Protein AF-A0A7V7FX11-F1 (afdb_monomer_lite)

pLDDT: mean 97.43, std 2.35, range [75.94, 98.75]

Sequence (126 aa):
LVIECADQDEVRQVASQLEGQLTATLQMDDGDLDAAKALLPILERKAGRILANGWPTGVEVCHAMVHGGPYPATSDSRTTSVGSAAIFRFLRPVCYQALPQGLLPEPLKDSNPWQVSRLVDGKREV

InterPro domains:
  IPR016161 Aldehyde/histidinol dehydrogenase [SSF53720] (2-121)
  IPR016162 Aldehyde dehydrogenase, N-terminal [G3DSA:3.40.605.10] (11-124)

Secondary structure (DSSP, 8-state):
-----SSHHHHHHHHHH---EEEEEE---GGGHHHHHHHHHHHTTTEEEEEESS-TT----STT-----STTS-S-TTS-SSSGGGGGGG-------S--GGGS-GGGSTT-TT---EEETTEEE-

Organism: NCBI:txid2606936

Structure (mmCIF, N/CA/C/O backbone):
data_AF-A0A7V7FX11-F1
#
_entry.id   AF-A0A7V7FX11-F1
#
loop_
_atom_site.group_PDB
_atom_site.id
_atom_site.type_symbol
_atom_site.label_atom_id
_atom_site.label_alt_id
_atom_site.label_comp_id
_atom_site.label_asym_id
_atom_site.label_entity_id
_atom_site.label_seq_id
_atom_site.pdbx_PDB_ins_code
_atom_site.Cartn_x
_atom_site.Cartn_y
_atom_site.Cartn_z
_atom_site.occupancy
_atom_site.B_iso_or_equiv
_atom_site.auth_seq_id
_atom_site.auth_comp_id
_atom_site.auth_asym_id
_atom_site.auth_atom_id
_atom_site.pdbx_PDB_model_num
ATOM 1 N N . LEU A 1 1 ? -9.079 12.254 20.882 1.00 88.62 1 LEU A N 1
ATOM 2 C CA . LEU A 1 1 ? -10.466 11.814 21.136 1.00 88.62 1 LEU A CA 1
ATOM 3 C C . LEU A 1 1 ? -10.406 10.350 21.538 1.00 88.62 1 LEU A C 1
ATOM 5 O O . LEU A 1 1 ? -9.614 9.631 20.944 1.00 88.62 1 LEU A O 1
ATOM 9 N N . VAL A 1 2 ? -11.186 9.938 22.530 1.00 95.94 2 VAL A N 1
ATOM 10 C CA . VAL A 1 2 ? -11.405 8.526 22.868 1.00 95.94 2 VAL A CA 1
ATOM 11 C C . VAL A 1 2 ? -12.889 8.266 22.643 1.00 95.94 2 VAL A C 1
ATOM 13 O O . VAL A 1 2 ? -13.705 9.093 23.046 1.00 95.94 2 VAL A O 1
ATOM 16 N N . ILE A 1 3 ? -13.214 7.182 21.943 1.00 96.81 3 ILE A N 1
ATOM 17 C CA . ILE A 1 3 ? -14.589 6.758 21.669 1.00 96.81 3 ILE A CA 1
ATOM 18 C C . ILE A 1 3 ? -14.771 5.425 22.386 1.00 96.81 3 ILE A C 1
ATOM 20 O O . ILE A 1 3 ? -14.103 4.450 22.047 1.00 96.81 3 ILE A O 1
ATOM 24 N N . GLU A 1 4 ? -15.625 5.409 23.401 1.00 97.88 4 GLU A N 1
ATOM 25 C CA . GLU A 1 4 ? -16.038 4.184 24.078 1.00 97.88 4 GLU A CA 1
ATOM 26 C C . GLU A 1 4 ? -17.137 3.507 23.254 1.00 97.88 4 GLU A C 1
ATOM 28 O O . GLU A 1 4 ? -18.031 4.185 22.749 1.00 97.88 4 GLU A O 1
ATOM 33 N N . CYS A 1 5 ? -17.036 2.190 23.086 1.00 98.25 5 CYS A N 1
ATOM 34 C CA . CYS A 1 5 ? -18.041 1.358 22.428 1.00 98.25 5 CYS A CA 1
ATOM 35 C C . CYS A 1 5 ? -18.573 0.357 23.458 1.00 98.25 5 CYS A C 1
ATOM 37 O O . CYS A 1 5 ? -17.795 -0.175 24.251 1.00 98.25 5 CYS A O 1
ATOM 39 N N . ALA A 1 6 ? -19.873 0.090 23.438 1.00 98.00 6 ALA A N 1
ATOM 40 C CA . ALA A 1 6 ? -20.545 -0.827 24.345 1.00 98.00 6 ALA A CA 1
ATOM 41 C C . ALA A 1 6 ? -20.064 -2.273 24.166 1.00 98.00 6 ALA A C 1
ATOM 43 O O . ALA A 1 6 ? -19.956 -3.018 25.140 1.00 98.00 6 ALA A O 1
ATOM 44 N N . ASP A 1 7 ? -19.768 -2.667 22.926 1.00 97.81 7 ASP A N 1
ATOM 45 C CA . ASP A 1 7 ? -19.314 -4.008 22.574 1.00 97.81 7 ASP A CA 1
ATOM 46 C C . ASP A 1 7 ? -18.526 -4.036 21.248 1.00 97.81 7 ASP A C 1
ATOM 48 O O . ASP A 1 7 ? -18.290 -3.019 20.590 1.00 97.81 7 ASP A O 1
ATOM 52 N N . GLN A 1 8 ? -18.102 -5.239 20.849 1.00 96.50 8 GLN A N 1
ATOM 53 C CA . GLN A 1 8 ? -17.347 -5.471 19.616 1.00 96.50 8 GLN A CA 1
ATOM 54 C C . GLN A 1 8 ? -18.173 -5.238 18.344 1.00 96.50 8 GLN A C 1
ATOM 56 O O . GLN A 1 8 ? -17.599 -5.038 17.270 1.00 96.50 8 GLN A O 1
ATOM 61 N N . ASP A 1 9 ? -19.501 -5.297 18.421 1.00 97.56 9 ASP A N 1
ATOM 62 C CA . ASP A 1 9 ? -20.379 -5.061 17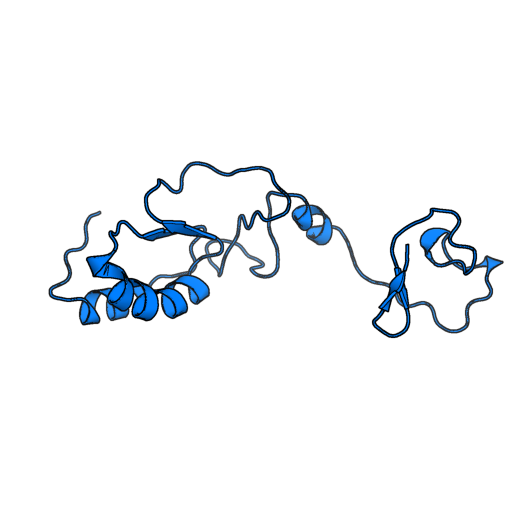.277 1.00 97.56 9 ASP A CA 1
ATOM 63 C C . ASP A 1 9 ? -20.428 -3.562 16.981 1.00 97.56 9 ASP A C 1
ATOM 65 O O . ASP A 1 9 ? -20.264 -3.156 15.825 1.00 97.56 9 ASP A O 1
ATOM 69 N N . GLU A 1 10 ? -20.512 -2.736 18.026 1.00 98.44 10 GLU A N 1
ATOM 70 C CA . GLU A 1 10 ? -20.393 -1.286 17.911 1.00 98.44 10 GLU A CA 1
ATOM 71 C C . GLU A 1 10 ? -18.992 -0.864 17.441 1.00 98.44 10 GLU A C 1
ATOM 73 O O . GLU A 1 10 ? -18.886 -0.020 16.549 1.00 98.44 10 GLU A O 1
ATOM 78 N N . VAL A 1 11 ? -17.914 -1.513 17.909 1.00 98.25 11 VAL A N 1
ATOM 79 C CA . VAL A 1 11 ? -16.554 -1.274 17.375 1.00 98.25 11 VAL A CA 1
ATOM 80 C C . VAL A 1 11 ? -16.515 -1.477 15.858 1.00 98.25 11 VAL A C 1
ATOM 82 O O . VAL A 1 11 ? -15.987 -0.634 15.125 1.00 98.25 11 VAL A O 1
ATOM 85 N N . ARG A 1 12 ? -17.101 -2.571 15.350 1.00 98.00 12 ARG A N 1
ATOM 86 C CA . ARG A 1 12 ? -17.157 -2.842 13.902 1.00 98.00 12 ARG A CA 1
ATOM 87 C C . ARG A 1 12 ? -18.017 -1.816 13.170 1.00 98.00 12 ARG A C 1
ATOM 89 O O . ARG A 1 12 ? -17.635 -1.379 12.080 1.00 98.00 12 ARG A O 1
ATOM 96 N N . GLN A 1 13 ? -19.138 -1.399 13.757 1.00 98.12 13 GLN A N 1
ATOM 97 C CA . GLN A 1 13 ? -19.989 -0.354 13.194 1.00 98.12 13 GLN A CA 1
ATOM 98 C C . GLN A 1 13 ? -19.224 0.968 13.074 1.00 98.12 13 GLN A C 1
ATOM 100 O O . GLN A 1 13 ? -19.173 1.530 11.980 1.00 98.12 13 GLN A O 1
ATOM 105 N N . VAL A 1 14 ? -18.563 1.427 14.136 1.00 97.88 14 VAL A N 1
ATOM 106 C CA . VAL A 1 14 ? -17.760 2.658 14.135 1.00 97.88 14 VAL A CA 1
ATOM 107 C C . VAL A 1 14 ? -16.616 2.563 13.125 1.00 97.88 14 VAL A C 1
ATOM 109 O O . VAL A 1 14 ? -16.463 3.448 12.281 1.00 97.88 14 VAL A O 1
ATOM 112 N N . ALA A 1 15 ? -15.860 1.461 13.125 1.00 97.94 15 ALA A N 1
ATOM 113 C CA . ALA A 1 15 ? -14.767 1.248 12.177 1.00 97.94 15 ALA A CA 1
ATOM 114 C C . ALA A 1 15 ? -15.245 1.282 10.713 1.00 97.94 15 ALA A C 1
ATOM 116 O O . ALA A 1 15 ? -14.551 1.805 9.837 1.00 97.94 15 ALA A O 1
ATOM 117 N N . SER A 1 16 ? -16.454 0.781 10.432 1.00 97.88 16 SER A N 1
ATOM 118 C CA . SER A 1 16 ? -17.040 0.808 9.086 1.00 97.88 16 SER A CA 1
ATOM 119 C C . SER A 1 16 ? -17.338 2.224 8.576 1.00 97.88 16 SER A C 1
ATOM 121 O O . SER A 1 16 ? -17.342 2.438 7.361 1.00 97.88 16 SER A O 1
ATOM 123 N N . GLN A 1 17 ? -17.534 3.188 9.480 1.00 97.94 17 GLN A N 1
ATOM 124 C CA . GLN A 1 17 ? -17.830 4.585 9.150 1.00 97.94 17 GLN A CA 1
ATOM 125 C C . GLN A 1 17 ? -16.578 5.454 9.006 1.00 97.94 17 GLN A C 1
ATOM 127 O O . GLN A 1 17 ? -16.678 6.572 8.509 1.00 97.94 17 GLN A O 1
ATOM 132 N N . LEU A 1 18 ? -15.399 4.954 9.390 1.00 97.94 18 LEU A N 1
ATOM 133 C CA . LEU A 1 18 ? -14.149 5.687 9.198 1.00 97.94 18 LEU A CA 1
ATOM 134 C C . LEU A 1 18 ? -13.939 6.019 7.716 1.00 97.94 18 LEU A C 1
ATOM 136 O O . LEU A 1 18 ? -14.199 5.201 6.833 1.00 97.94 18 LEU A O 1
ATOM 140 N N . GLU A 1 19 ? -13.431 7.208 7.428 1.00 98.12 19 GLU A N 1
ATOM 141 C CA . GLU A 1 19 ? -12.911 7.526 6.100 1.00 98.12 19 GLU A CA 1
ATOM 142 C C . GLU A 1 19 ? -11.543 6.856 5.883 1.00 98.12 19 GLU A C 1
ATOM 144 O O . GLU A 1 19 ? -11.003 6.214 6.789 1.00 98.12 19 GLU A O 1
ATOM 149 N N . GLY A 1 20 ? -10.957 7.003 4.693 1.00 98.56 20 GLY A N 1
ATOM 150 C CA . GLY A 1 20 ? -9.628 6.474 4.399 1.00 98.56 20 GLY A CA 1
ATOM 151 C C . GLY A 1 20 ? -8.532 7.016 5.322 1.00 98.56 20 GLY A C 1
ATOM 152 O O . GLY A 1 20 ? -8.400 8.221 5.521 1.00 98.56 20 GLY A O 1
ATOM 153 N N . GLN A 1 21 ? -7.723 6.109 5.860 1.00 98.69 21 GLN A N 1
ATOM 154 C CA . GLN A 1 21 ? -6.635 6.349 6.804 1.00 98.69 21 GLN A CA 1
ATOM 155 C C . GLN A 1 21 ? -5.285 5.935 6.206 1.00 98.69 21 GLN A C 1
ATOM 157 O O . GLN A 1 21 ? -5.200 5.026 5.380 1.00 98.69 21 GLN A O 1
ATOM 162 N N . LEU A 1 22 ? -4.197 6.556 6.675 1.00 98.62 22 LEU A N 1
ATOM 163 C CA . LEU A 1 22 ? -2.847 6.044 6.399 1.00 98.62 22 LEU A CA 1
ATOM 164 C C . LEU A 1 22 ? -2.601 4.730 7.146 1.00 98.62 22 LEU A C 1
ATOM 166 O O . LEU A 1 22 ? -1.990 3.803 6.614 1.00 98.62 22 LEU A O 1
ATOM 170 N N . THR A 1 23 ? -3.077 4.653 8.389 1.00 98.75 23 THR A N 1
ATOM 171 C CA . THR A 1 23 ? -2.826 3.523 9.281 1.00 98.75 23 THR A CA 1
ATOM 172 C C . THR A 1 23 ? -4.051 3.139 10.098 1.00 98.75 23 THR A C 1
ATOM 174 O O . THR A 1 23 ? -4.811 4.019 10.495 1.00 98.75 23 THR A O 1
ATOM 177 N N . ALA A 1 24 ? -4.168 1.859 10.446 1.00 98.56 24 ALA A N 1
ATOM 178 C CA . ALA A 1 24 ? -5.032 1.376 11.522 1.00 98.56 24 ALA A CA 1
ATOM 179 C C . ALA A 1 24 ? -4.221 0.488 12.475 1.00 98.56 24 ALA A C 1
ATOM 181 O O . ALA A 1 24 ? -3.502 -0.404 12.028 1.00 98.56 24 ALA A O 1
ATOM 182 N N . THR A 1 25 ? -4.325 0.732 13.780 1.00 98.62 25 THR A N 1
ATOM 183 C CA . THR A 1 25 ? -3.570 -0.003 14.804 1.00 98.62 25 THR A CA 1
ATOM 184 C C . THR A 1 25 ? -4.511 -0.840 15.657 1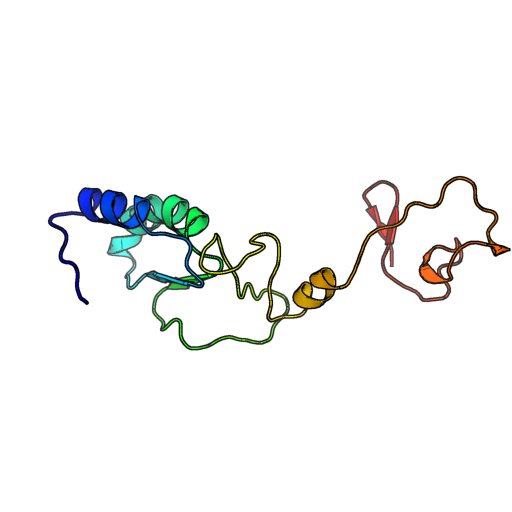.00 98.62 25 THR A C 1
ATOM 186 O O . THR A 1 25 ? -5.497 -0.317 16.167 1.00 98.62 25 THR A O 1
ATOM 189 N N . LEU A 1 26 ? -4.162 -2.105 15.867 1.00 98.44 26 LEU A N 1
ATOM 190 C CA . LEU A 1 26 ? -4.763 -2.973 16.874 1.00 98.44 26 LEU A CA 1
ATOM 191 C C . LEU A 1 26 ? -3.872 -2.983 18.123 1.00 98.44 26 LEU A C 1
ATOM 193 O O . LEU A 1 26 ? -2.659 -3.150 18.019 1.00 98.44 26 LEU A O 1
ATOM 197 N N . GLN A 1 27 ? -4.459 -2.790 19.299 1.00 98.12 27 GLN A N 1
ATOM 198 C CA . GLN A 1 27 ? -3.813 -3.100 20.577 1.00 98.12 27 GLN A CA 1
ATOM 199 C C . GLN A 1 27 ? -4.563 -4.300 21.137 1.00 98.12 27 GLN A C 1
ATOM 201 O O . GLN A 1 27 ? -5.766 -4.189 21.360 1.00 98.12 27 GLN A O 1
ATOM 206 N N . MET A 1 28 ? -3.893 -5.442 21.248 1.00 97.94 28 MET A N 1
ATOM 207 C CA . MET A 1 28 ? -4.554 -6.723 21.479 1.00 97.94 28 MET A CA 1
ATOM 208 C C . MET A 1 28 ? -3.612 -7.764 22.082 1.00 97.94 28 MET A C 1
ATOM 210 O O . MET A 1 28 ? -2.394 -7.698 21.886 1.00 97.94 28 MET A O 1
ATOM 214 N N . ASP A 1 29 ? -4.179 -8.770 22.736 1.00 98.38 29 ASP A N 1
ATOM 215 C CA . ASP A 1 29 ? -3.477 -10.004 23.088 1.00 98.38 29 ASP A CA 1
ATOM 216 C C . ASP A 1 29 ? -4.081 -11.233 22.379 1.00 98.38 29 ASP A C 1
ATOM 218 O O . ASP A 1 29 ? -4.911 -11.113 21.471 1.00 98.38 29 ASP A O 1
ATOM 222 N N . ASP A 1 30 ? -3.617 -12.432 22.739 1.00 97.75 30 ASP A N 1
ATOM 223 C CA . ASP A 1 30 ? -4.076 -13.680 22.120 1.00 97.75 30 ASP A CA 1
ATOM 224 C C . ASP A 1 30 ? -5.569 -13.963 22.376 1.00 97.75 30 ASP A C 1
ATOM 226 O O . ASP A 1 30 ? -6.207 -14.659 21.582 1.00 97.75 30 ASP A O 1
ATOM 230 N N . GLY A 1 31 ? -6.150 -13.413 23.448 1.00 98.25 31 GLY A N 1
ATOM 231 C CA . GLY A 1 31 ? -7.574 -13.532 23.764 1.00 98.25 31 GLY A CA 1
ATOM 232 C C . GLY A 1 31 ? -8.477 -12.760 22.798 1.00 98.25 31 GLY A C 1
ATOM 233 O O . GLY A 1 31 ? -9.639 -13.121 22.621 1.00 98.25 31 GLY A O 1
ATOM 234 N N . ASP A 1 32 ? -7.934 -11.755 22.111 1.00 98.00 32 ASP A N 1
ATOM 235 C CA . ASP A 1 32 ? -8.671 -10.883 21.193 1.00 98.00 32 ASP A CA 1
ATOM 236 C C . ASP A 1 32 ? -8.632 -11.358 19.732 1.00 98.00 32 ASP A C 1
ATOM 238 O O . ASP A 1 32 ? -9.204 -10.714 18.848 1.00 98.00 32 ASP A O 1
ATOM 242 N N . LEU A 1 33 ? -7.950 -12.471 19.434 1.00 98.19 33 LEU A N 1
ATOM 243 C CA . LEU A 1 33 ? -7.692 -12.915 18.058 1.00 98.19 33 LEU A CA 1
ATOM 244 C C . LEU A 1 33 ? -8.960 -13.047 17.210 1.00 98.19 33 LEU A C 1
ATOM 246 O O . LEU A 1 33 ? -8.949 -12.682 16.034 1.00 98.19 33 LEU A O 1
ATOM 250 N N . ASP A 1 34 ? -10.052 -13.554 17.776 1.00 98.00 34 ASP A N 1
ATOM 251 C CA . ASP A 1 34 ? -11.296 -13.733 17.025 1.00 98.00 34 ASP A CA 1
ATOM 252 C C . ASP A 1 34 ? -12.000 -12.396 16.746 1.00 98.00 34 ASP A C 1
ATOM 254 O O . ASP A 1 34 ? -12.496 -12.185 15.634 1.00 98.00 34 ASP A O 1
ATOM 258 N N . ALA A 1 35 ? -11.949 -11.448 17.687 1.00 97.31 35 ALA A N 1
ATOM 259 C CA . ALA A 1 35 ? -12.432 -10.085 17.469 1.00 97.31 35 ALA A CA 1
ATOM 260 C C . ALA A 1 35 ? -11.579 -9.354 16.416 1.00 97.31 35 ALA A C 1
ATOM 262 O O . ALA A 1 35 ? -12.115 -8.752 15.481 1.00 97.31 35 ALA A O 1
ATOM 263 N N . ALA A 1 36 ? -10.252 -9.476 16.500 1.00 98.12 36 ALA A N 1
ATOM 264 C CA . ALA A 1 36 ? -9.320 -8.905 15.534 1.00 98.12 36 ALA A CA 1
ATOM 265 C C . ALA A 1 36 ? -9.535 -9.467 14.120 1.00 98.12 36 ALA A C 1
ATOM 267 O O . ALA A 1 36 ? -9.600 -8.694 13.164 1.00 98.12 36 ALA A O 1
ATOM 268 N N . LYS A 1 37 ? -9.726 -10.786 13.965 1.00 98.12 37 LYS A N 1
ATOM 269 C CA . LYS A 1 37 ? -10.051 -11.415 12.669 1.00 98.12 37 LYS A CA 1
ATOM 270 C C . LYS A 1 37 ? -11.360 -10.891 12.083 1.00 98.12 37 LYS A C 1
ATOM 272 O O . LYS A 1 37 ? -11.438 -10.692 10.874 1.00 98.12 37 LYS A O 1
ATOM 277 N N . ALA A 1 38 ? -12.377 -10.663 12.914 1.00 97.81 38 ALA A N 1
ATOM 278 C CA . ALA A 1 38 ? -13.650 -10.106 12.461 1.00 97.81 38 ALA A CA 1
ATOM 279 C C . ALA A 1 38 ? -13.529 -8.630 12.037 1.00 97.81 38 ALA A C 1
ATOM 281 O O . ALA A 1 38 ? -14.232 -8.185 11.127 1.00 97.81 38 ALA A O 1
ATOM 282 N N . LEU A 1 39 ? -12.633 -7.870 12.674 1.00 98.31 39 LEU A N 1
ATOM 283 C CA . LEU A 1 39 ? -12.403 -6.453 12.393 1.00 98.31 39 LEU A CA 1
ATOM 284 C C . LEU A 1 39 ? -11.459 -6.221 11.198 1.00 98.31 39 LEU A C 1
ATOM 286 O O . LEU A 1 39 ? -11.627 -5.246 10.463 1.00 98.31 39 LEU A O 1
ATOM 290 N N . LEU A 1 40 ? -10.491 -7.113 10.967 1.00 98.44 40 LEU A N 1
ATOM 291 C CA . LEU A 1 40 ? -9.425 -6.935 9.976 1.00 98.44 40 LEU A CA 1
ATOM 292 C C . LEU A 1 40 ? -9.937 -6.631 8.549 1.00 98.44 40 LEU A C 1
ATOM 294 O O . LEU A 1 40 ? -9.474 -5.642 7.978 1.00 98.44 40 LEU A O 1
ATOM 298 N N . PRO A 1 41 ? -10.957 -7.327 7.997 1.00 98.50 41 PRO A N 1
ATOM 299 C CA . PRO A 1 41 ? -11.487 -7.019 6.664 1.00 98.50 41 PRO A CA 1
ATOM 300 C C . PRO A 1 41 ? -12.134 -5.632 6.547 1.00 98.50 41 PRO A C 1
ATOM 302 O O . PRO A 1 41 ? -12.366 -5.140 5.438 1.00 98.50 41 PRO A O 1
ATOM 305 N N . ILE A 1 42 ? -12.518 -5.016 7.670 1.00 98.62 42 ILE A N 1
ATOM 306 C CA . ILE A 1 42 ? -12.985 -3.627 7.703 1.00 98.62 42 ILE A CA 1
ATOM 307 C C . ILE A 1 42 ? -11.767 -2.710 7.619 1.00 98.62 42 ILE A C 1
ATOM 309 O O . ILE A 1 42 ? -11.726 -1.848 6.745 1.00 98.62 42 ILE A O 1
ATOM 313 N N . LEU A 1 43 ? -10.753 -2.929 8.461 1.00 98.62 43 LEU A N 1
ATOM 314 C CA . LEU A 1 43 ? -9.541 -2.104 8.495 1.00 98.62 43 LEU A CA 1
ATOM 315 C C . LEU A 1 43 ? -8.769 -2.127 7.170 1.00 98.62 43 LEU A C 1
ATOM 317 O O . LEU A 1 43 ? -8.302 -1.078 6.735 1.00 98.62 43 LEU A O 1
ATOM 321 N N . GLU A 1 44 ? -8.709 -3.268 6.480 1.00 98.56 44 GLU A N 1
ATOM 322 C CA . GLU A 1 44 ? -8.085 -3.404 5.149 1.00 98.56 44 GLU A CA 1
ATOM 323 C C . GLU A 1 44 ? -8.738 -2.503 4.097 1.00 98.56 44 GLU A C 1
ATOM 325 O O . GLU A 1 44 ? -8.081 -2.007 3.185 1.00 98.56 44 GLU A O 1
ATOM 330 N N . ARG A 1 45 ? -10.041 -2.240 4.238 1.00 98.25 45 ARG A N 1
ATOM 331 C CA . ARG A 1 45 ? -10.776 -1.316 3.366 1.00 98.25 45 ARG A CA 1
ATOM 332 C C . ARG A 1 45 ? -10.628 0.144 3.779 1.00 98.25 45 ARG A C 1
ATOM 334 O O . ARG A 1 45 ? -11.047 1.017 3.022 1.00 98.25 45 ARG A O 1
ATOM 341 N N . LYS A 1 46 ? -10.080 0.417 4.966 1.00 98.44 46 LYS A N 1
ATOM 342 C CA . LYS A 1 46 ? -9.939 1.764 5.528 1.00 98.44 46 LYS A CA 1
ATOM 343 C C . LYS A 1 46 ? -8.508 2.273 5.537 1.00 98.44 46 LYS A C 1
ATOM 345 O O . LYS A 1 46 ? -8.342 3.476 5.410 1.00 98.44 46 LYS A O 1
ATOM 350 N N . ALA A 1 47 ? -7.492 1.424 5.666 1.00 98.62 47 ALA A N 1
ATOM 351 C CA . ALA A 1 47 ? -6.110 1.853 5.864 1.00 98.62 47 ALA A CA 1
ATOM 352 C C . ALA A 1 47 ? -5.139 1.245 4.847 1.00 98.62 47 ALA A C 1
ATOM 354 O O . ALA A 1 47 ? -5.298 0.099 4.440 1.00 98.62 47 ALA A O 1
ATOM 355 N N . GLY A 1 48 ? -4.092 1.992 4.476 1.00 98.31 48 GLY A N 1
ATOM 356 C CA . GLY A 1 48 ? -2.997 1.450 3.661 1.00 98.31 48 GLY A CA 1
ATOM 357 C C . GLY A 1 48 ? -2.023 0.570 4.447 1.00 98.31 48 GLY A C 1
ATOM 358 O O . GLY A 1 48 ? -1.409 -0.326 3.875 1.00 98.31 48 GLY A O 1
ATOM 359 N N . ARG A 1 49 ? -1.892 0.792 5.761 1.00 98.62 49 ARG A N 1
ATOM 360 C CA . ARG A 1 49 ? -1.030 -0.008 6.640 1.00 98.62 49 ARG A CA 1
ATOM 361 C C . ARG A 1 49 ? -1.736 -0.374 7.937 1.00 98.62 49 ARG A C 1
ATOM 363 O O . ARG A 1 49 ? -2.220 0.492 8.658 1.00 98.62 49 ARG A O 1
ATOM 370 N N . ILE A 1 50 ? -1.740 -1.659 8.261 1.00 98.56 50 ILE A N 1
ATOM 371 C CA . ILE A 1 50 ? -2.290 -2.178 9.514 1.00 98.56 50 ILE A CA 1
ATOM 372 C C . ILE A 1 50 ? -1.135 -2.687 10.364 1.00 98.56 50 ILE A C 1
ATOM 374 O O . ILE A 1 50 ? -0.205 -3.305 9.849 1.00 98.56 50 ILE A O 1
ATOM 378 N N . LEU A 1 51 ? -1.172 -2.393 11.657 1.00 98.25 51 LEU A N 1
ATOM 379 C CA . LEU A 1 51 ? -0.172 -2.840 12.619 1.00 98.25 51 LEU A CA 1
ATOM 380 C C . LEU A 1 51 ? -0.846 -3.292 13.912 1.00 98.25 51 LEU A C 1
ATOM 382 O O . LEU A 1 51 ? -1.953 -2.856 14.220 1.00 98.25 51 LEU A O 1
ATOM 386 N N . ALA A 1 52 ? -0.158 -4.134 14.675 1.00 98.19 52 ALA A N 1
ATOM 387 C CA . ALA A 1 52 ? -0.589 -4.566 15.997 1.00 98.19 52 ALA A CA 1
ATOM 388 C C . ALA A 1 52 ? 0.498 -4.266 17.034 1.00 98.19 52 ALA A C 1
ATOM 390 O O . ALA A 1 52 ? 1.686 -4.342 16.715 1.00 98.19 52 ALA A O 1
ATOM 391 N N . ASN A 1 53 ? 0.091 -3.936 18.260 1.00 98.19 53 ASN A N 1
ATOM 392 C CA . ASN A 1 53 ? 0.959 -3.841 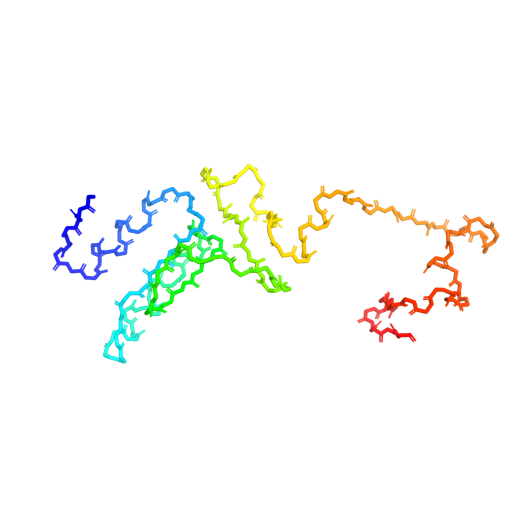19.440 1.00 98.19 53 ASN A CA 1
ATOM 393 C C . ASN A 1 53 ? 2.163 -2.902 19.261 1.00 98.19 53 ASN A C 1
ATOM 395 O O . ASN A 1 53 ? 3.281 -3.165 19.699 1.00 98.19 53 ASN A O 1
ATOM 399 N N . GLY A 1 54 ? 1.912 -1.776 18.597 1.00 96.75 54 GLY A N 1
ATOM 400 C CA . GLY A 1 54 ? 2.882 -0.720 18.337 1.00 96.75 54 GLY A CA 1
ATOM 401 C C . GLY A 1 54 ? 2.183 0.606 18.061 1.00 96.75 54 GLY A C 1
ATOM 402 O O . GLY A 1 54 ? 0.960 0.704 18.132 1.00 96.75 54 GLY A O 1
ATOM 403 N N . TRP A 1 55 ? 2.951 1.640 17.726 1.00 97.69 55 TRP A N 1
ATOM 404 C CA . TRP A 1 55 ? 2.412 2.968 17.421 1.00 97.69 55 TRP A CA 1
ATOM 405 C C . TRP A 1 55 ? 2.628 3.319 15.944 1.00 97.69 55 TRP A C 1
ATOM 407 O O . TRP A 1 55 ? 3.683 3.007 15.390 1.00 97.69 55 TRP A O 1
ATOM 417 N N . PRO A 1 56 ? 1.659 3.979 15.282 1.00 96.81 56 PRO A N 1
ATOM 418 C CA . PRO A 1 56 ? 1.683 4.171 13.828 1.00 96.81 56 PRO A CA 1
ATOM 419 C C . PRO A 1 56 ? 2.707 5.211 13.345 1.00 96.81 56 PRO A C 1
ATOM 421 O O . PRO A 1 56 ? 2.891 5.366 12.137 1.00 96.81 56 PRO A O 1
ATOM 424 N N . THR A 1 57 ? 3.364 5.925 14.264 1.00 94.31 57 THR A N 1
ATOM 425 C CA . THR A 1 57 ? 4.261 7.056 13.981 1.00 94.31 57 THR A CA 1
ATOM 426 C C . THR A 1 57 ? 5.511 6.653 13.203 1.00 94.31 57 THR A C 1
ATOM 428 O O . THR A 1 57 ? 5.969 7.409 12.351 1.00 94.31 57 THR A O 1
ATOM 431 N N . GLY A 1 58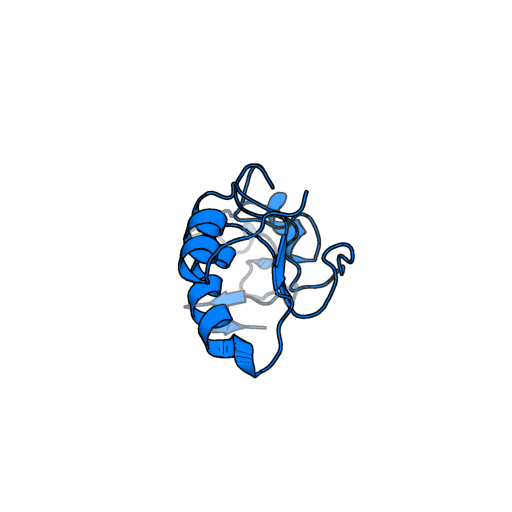 ? 6.051 5.460 13.465 1.00 94.81 58 GLY A N 1
ATOM 432 C CA . GLY A 1 58 ? 7.183 4.921 12.718 1.00 94.81 58 GLY A CA 1
ATOM 433 C C . GLY A 1 58 ? 6.786 4.543 11.290 1.00 94.81 58 GLY A C 1
ATOM 434 O O . GLY A 1 58 ? 5.825 3.793 11.081 1.00 94.81 58 GLY A O 1
ATOM 435 N N . VAL A 1 59 ? 7.550 5.032 10.310 1.00 97.00 59 VAL A N 1
ATOM 436 C CA . VAL A 1 59 ? 7.413 4.681 8.890 1.00 97.00 59 VAL A CA 1
ATOM 437 C C . VAL A 1 59 ? 8.762 4.186 8.379 1.00 97.00 59 VAL A C 1
ATOM 439 O O . VAL A 1 59 ? 9.668 4.969 8.110 1.00 97.00 59 VAL A O 1
ATOM 442 N N . GLU A 1 60 ? 8.905 2.869 8.271 1.00 96.75 60 GLU A N 1
ATOM 443 C CA . GLU A 1 60 ? 10.105 2.243 7.722 1.00 96.75 60 GLU A CA 1
ATOM 444 C C . GLU A 1 60 ? 10.228 2.468 6.203 1.00 96.75 60 GLU A C 1
ATOM 446 O O . GLU A 1 60 ? 9.259 2.342 5.451 1.00 96.75 60 GLU A O 1
ATOM 451 N N . VAL A 1 61 ? 11.438 2.770 5.729 1.00 98.12 61 VAL A N 1
ATOM 452 C CA . VAL A 1 61 ? 11.731 2.914 4.296 1.00 98.12 61 VAL A CA 1
ATOM 453 C C . VAL A 1 61 ? 12.212 1.568 3.747 1.00 98.12 61 VAL A C 1
ATOM 455 O O . VAL A 1 61 ? 13.409 1.320 3.648 1.00 98.12 61 VAL A O 1
ATOM 458 N N . CYS A 1 62 ? 11.271 0.686 3.402 1.00 98.06 62 CYS A N 1
ATOM 459 C CA . CYS A 1 62 ? 11.562 -0.677 2.940 1.00 98.06 62 CYS A CA 1
ATOM 460 C C . CYS A 1 62 ? 10.762 -1.071 1.681 1.00 98.06 62 CYS A C 1
ATOM 462 O O . CYS A 1 62 ? 9.952 -0.299 1.161 1.00 98.06 62 CYS A O 1
ATOM 464 N N . HIS A 1 63 ? 10.993 -2.282 1.162 1.00 98.31 63 HIS A N 1
ATOM 465 C CA . HIS A 1 63 ? 10.315 -2.787 -0.040 1.00 98.31 63 HIS A CA 1
ATOM 466 C C . HIS A 1 63 ? 8.814 -3.058 0.161 1.00 98.31 63 HIS A C 1
ATOM 468 O O . HIS A 1 63 ? 8.044 -2.911 -0.785 1.00 98.31 63 HIS A O 1
ATOM 474 N N . ALA A 1 64 ? 8.401 -3.429 1.377 1.00 98.25 64 ALA A N 1
ATOM 475 C CA . ALA A 1 64 ? 7.023 -3.811 1.698 1.00 98.25 64 ALA A CA 1
ATOM 476 C C . ALA A 1 64 ? 6.137 -2.634 2.154 1.00 98.25 64 ALA A C 1
ATOM 478 O O . ALA A 1 64 ? 4.954 -2.825 2.426 1.00 98.25 64 ALA A O 1
ATOM 479 N N . MET A 1 65 ? 6.697 -1.425 2.278 1.00 98.62 65 MET A N 1
ATOM 480 C CA . MET A 1 65 ? 5.984 -0.284 2.849 1.00 98.62 65 MET A CA 1
ATOM 481 C C . MET A 1 65 ? 4.813 0.177 1.972 1.00 98.62 65 MET A C 1
ATOM 483 O O . MET A 1 65 ? 4.961 0.395 0.768 1.00 98.62 65 MET A O 1
ATOM 487 N N . VAL A 1 66 ? 3.677 0.436 2.623 1.00 98.62 66 VAL A N 1
ATOM 488 C CA . VAL A 1 66 ? 2.514 1.121 2.053 1.00 98.62 66 VAL A CA 1
ATOM 489 C C . VAL A 1 66 ? 2.230 2.377 2.881 1.00 98.62 66 VAL A C 1
ATOM 491 O O . VAL A 1 66 ? 1.596 2.332 3.932 1.00 98.62 66 VAL A O 1
ATOM 494 N N . HIS A 1 67 ? 2.734 3.521 2.416 1.00 98.69 67 HIS A N 1
ATOM 495 C CA . HIS A 1 67 ? 2.430 4.844 2.959 1.00 98.69 67 HIS A CA 1
ATOM 496 C C . HIS A 1 67 ? 1.441 5.552 2.027 1.00 98.69 67 HIS A C 1
ATOM 498 O O . HIS A 1 67 ? 1.821 6.218 1.057 1.00 98.69 67 HIS A O 1
ATOM 504 N N . GLY A 1 68 ? 0.164 5.313 2.305 1.00 98.25 68 GLY A N 1
ATOM 505 C CA . GLY A 1 68 ? -0.998 5.690 1.507 1.00 98.25 68 GLY A CA 1
ATOM 506 C C . GLY A 1 68 ? -2.253 5.057 2.115 1.00 98.25 68 GLY A C 1
ATOM 507 O O . GLY A 1 68 ? -2.248 4.690 3.286 1.00 98.25 68 GLY A O 1
ATOM 508 N N . GLY A 1 69 ? -3.317 4.914 1.333 1.00 98.25 69 GLY A N 1
ATOM 509 C CA . GLY A 1 69 ? -4.597 4.363 1.781 1.00 98.25 69 GLY A CA 1
ATOM 510 C C . GLY A 1 69 ? -5.761 4.827 0.901 1.00 98.25 69 GLY A C 1
ATOM 511 O O . GLY A 1 69 ? -5.549 5.477 -0.118 1.00 98.25 69 GLY A O 1
ATOM 512 N N . PRO A 1 70 ? -7.010 4.504 1.242 1.00 98.44 70 PRO A N 1
ATOM 513 C CA . PRO A 1 70 ? -8.173 5.110 0.600 1.00 98.44 70 PRO A CA 1
ATOM 514 C C . PRO A 1 70 ? -8.205 6.633 0.809 1.00 98.44 70 PRO A C 1
ATOM 516 O O . PRO A 1 70 ? -7.627 7.153 1.763 1.00 98.44 70 PRO A O 1
ATOM 519 N N . TYR A 1 71 ? -8.917 7.361 -0.049 1.00 98.31 71 TYR A N 1
ATOM 520 C CA . TYR A 1 71 ? -9.187 8.784 0.180 1.00 98.31 71 TYR A CA 1
ATOM 521 C C . TYR A 1 71 ? -9.928 8.981 1.526 1.00 98.31 71 TYR A C 1
ATOM 523 O O . TYR A 1 71 ? -10.820 8.181 1.826 1.00 98.31 71 TYR A O 1
ATOM 531 N N . PRO A 1 72 ? -9.597 10.001 2.346 1.00 98.06 72 PRO A N 1
ATOM 532 C CA . PRO A 1 72 ? -8.710 11.137 2.070 1.00 98.06 72 PRO A CA 1
ATOM 533 C C . PRO A 1 72 ? -7.223 10.932 2.395 1.00 98.06 72 PRO A C 1
ATOM 535 O O . PRO A 1 72 ? -6.444 11.862 2.200 1.00 98.06 72 PRO A O 1
ATOM 538 N N . ALA A 1 73 ? -6.788 9.753 2.850 1.00 98.38 73 ALA A N 1
ATOM 539 C CA . ALA A 1 73 ? -5.382 9.523 3.200 1.00 98.38 73 ALA A CA 1
ATOM 540 C C . ALA A 1 73 ? -4.413 9.742 2.024 1.00 98.38 73 ALA A C 1
ATOM 542 O O . ALA A 1 73 ? -3.283 10.184 2.216 1.00 98.38 73 ALA A O 1
ATOM 543 N N . THR A 1 74 ? -4.850 9.441 0.801 1.00 98.25 74 THR A N 1
ATOM 544 C CA . THR A 1 74 ? -4.163 9.808 -0.445 1.00 98.25 74 THR A CA 1
ATOM 545 C C . THR A 1 74 ? -5.180 9.975 -1.574 1.00 98.25 74 THR A C 1
ATOM 547 O O . THR A 1 74 ? -6.311 9.494 -1.492 1.00 98.25 74 THR A O 1
ATOM 550 N N . SER A 1 75 ? -4.782 10.665 -2.641 1.00 98.06 75 SER A N 1
ATOM 551 C CA . SER A 1 75 ? -5.585 10.852 -3.852 1.00 98.06 75 SER A CA 1
ATOM 552 C C . SER A 1 75 ? -5.533 9.663 -4.823 1.00 98.06 75 SER A C 1
ATOM 554 O O . SER A 1 75 ? -6.436 9.527 -5.643 1.00 98.06 75 SER A O 1
ATOM 556 N N . ASP A 1 76 ? -4.525 8.786 -4.728 1.00 97.62 76 ASP A N 1
ATOM 557 C CA . ASP A 1 76 ? -4.460 7.517 -5.472 1.00 97.62 76 ASP A CA 1
ATOM 558 C C . ASP A 1 76 ? -4.060 6.369 -4.536 1.00 97.62 76 ASP A C 1
ATOM 560 O O . ASP A 1 76 ? -2.892 6.213 -4.162 1.00 97.62 76 ASP A O 1
ATOM 564 N N . SER A 1 77 ? -5.052 5.559 -4.160 1.00 96.75 77 SER A N 1
ATOM 565 C CA . SER A 1 77 ? -4.915 4.455 -3.205 1.00 96.75 77 SER A CA 1
ATOM 566 C C . SER A 1 77 ? -4.173 3.237 -3.755 1.00 96.75 77 SER A C 1
ATOM 568 O O . SER A 1 77 ? -3.813 2.345 -2.992 1.00 96.75 77 SER A O 1
ATOM 570 N N . ARG A 1 78 ? -3.912 3.182 -5.066 1.00 96.69 78 ARG A N 1
ATOM 571 C CA . ARG A 1 78 ? -3.234 2.044 -5.712 1.00 96.69 78 ARG A CA 1
ATOM 572 C C . ARG A 1 78 ? -1.713 2.085 -5.543 1.00 96.69 78 ARG A C 1
ATOM 574 O O . ARG A 1 78 ? -1.019 1.213 -6.060 1.00 96.69 78 ARG A O 1
ATOM 581 N N . THR A 1 79 ? -1.181 3.119 -4.889 1.00 97.88 79 THR A N 1
ATOM 582 C CA . THR A 1 79 ? 0.257 3.406 -4.825 1.00 97.88 79 THR A CA 1
ATOM 583 C C . THR A 1 79 ? 0.733 3.639 -3.392 1.00 97.88 79 THR A C 1
ATOM 585 O O . THR A 1 79 ? -0.061 3.830 -2.474 1.00 97.88 79 THR A O 1
ATOM 588 N N . THR A 1 80 ? 2.053 3.658 -3.206 1.00 98.69 80 THR A N 1
ATOM 589 C CA . THR A 1 80 ? 2.700 4.100 -1.966 1.00 98.69 80 THR A CA 1
ATOM 590 C C . THR A 1 80 ? 3.583 5.310 -2.239 1.00 98.69 80 THR A C 1
ATOM 592 O O . THR A 1 80 ? 4.182 5.427 -3.310 1.00 98.69 80 THR A O 1
ATOM 595 N N . SER A 1 81 ? 3.683 6.215 -1.268 1.00 98.50 81 SER A N 1
ATOM 596 C CA . SER A 1 81 ? 4.582 7.368 -1.347 1.00 98.50 81 SER A CA 1
ATOM 597 C C . SER A 1 81 ? 5.959 7.139 -0.716 1.00 98.50 81 SER A C 1
ATOM 599 O O . SER A 1 81 ? 6.884 7.893 -1.021 1.00 98.50 81 SER A O 1
ATOM 601 N N . VAL A 1 82 ? 6.111 6.074 0.079 1.00 98.62 82 VAL A N 1
ATOM 602 C CA . VAL A 1 82 ? 7.354 5.661 0.756 1.00 98.62 82 VAL A CA 1
ATOM 603 C C . VAL A 1 82 ? 7.650 4.192 0.444 1.00 98.62 82 VAL A C 1
ATOM 605 O O . VAL A 1 82 ? 6.733 3.388 0.288 1.00 98.62 82 VAL A O 1
ATOM 608 N N . GLY A 1 83 ? 8.931 3.834 0.372 1.00 98.38 83 GLY A N 1
ATOM 609 C CA . GLY A 1 83 ? 9.383 2.485 0.024 1.00 98.38 83 GLY A CA 1
ATOM 610 C C . GLY A 1 83 ? 9.664 2.319 -1.468 1.00 98.38 83 GLY A C 1
ATOM 611 O O . GLY A 1 83 ? 9.364 3.197 -2.279 1.00 98.38 83 GLY A O 1
ATOM 612 N N . 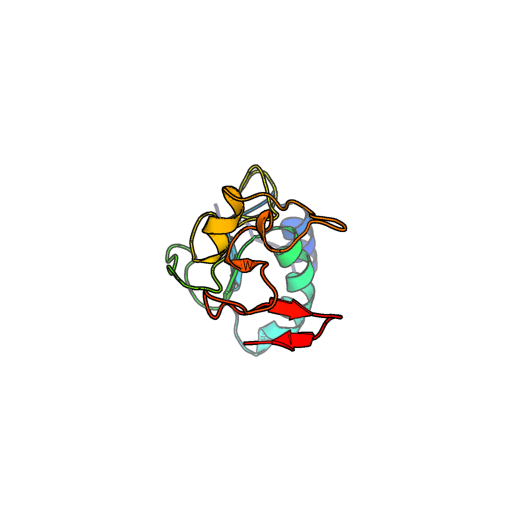SER A 1 84 ? 10.266 1.194 -1.856 1.00 98.38 84 SER A N 1
ATOM 613 C CA . SER A 1 84 ? 10.763 1.016 -3.232 1.00 98.38 84 SER A CA 1
ATOM 614 C C . SER A 1 84 ? 9.661 1.072 -4.290 1.00 98.38 84 SER A C 1
ATOM 616 O O . SER A 1 84 ? 9.897 1.547 -5.396 1.00 98.38 84 SER A O 1
ATOM 618 N N . ALA A 1 85 ? 8.447 0.619 -3.960 1.00 98.31 85 ALA A N 1
ATOM 619 C CA . ALA A 1 85 ? 7.309 0.637 -4.877 1.00 98.31 85 ALA A CA 1
ATOM 620 C C . ALA A 1 85 ? 6.832 2.065 -5.220 1.00 98.31 85 ALA A C 1
ATOM 622 O O . ALA A 1 85 ? 6.094 2.252 -6.187 1.00 98.31 85 ALA A O 1
ATOM 623 N N . ALA A 1 86 ? 7.301 3.092 -4.501 1.00 98.56 86 ALA A N 1
ATOM 624 C CA . ALA A 1 86 ? 6.969 4.484 -4.784 1.00 98.56 86 ALA A CA 1
ATOM 625 C C . ALA A 1 86 ? 7.476 4.971 -6.154 1.00 98.56 86 ALA A C 1
ATOM 627 O O . ALA A 1 86 ? 6.940 5.956 -6.672 1.00 98.56 86 ALA A O 1
ATOM 628 N N . ILE A 1 87 ? 8.463 4.282 -6.751 1.00 98.56 87 ILE A N 1
ATOM 629 C CA . ILE A 1 87 ? 8.965 4.568 -8.104 1.00 98.56 87 ILE A CA 1
ATOM 630 C C . ILE A 1 87 ? 7.871 4.421 -9.169 1.00 98.56 87 ILE A C 1
ATOM 632 O O . ILE A 1 87 ? 7.840 5.195 -10.124 1.00 98.56 87 ILE A O 1
ATOM 636 N N . PHE A 1 88 ? 6.922 3.495 -8.983 1.00 98.19 88 PHE A N 1
ATOM 637 C CA . PHE A 1 88 ? 5.879 3.207 -9.972 1.00 98.19 88 PHE A CA 1
ATOM 638 C C . PHE A 1 88 ? 4.899 4.369 -10.190 1.00 98.19 88 PHE A C 1
ATOM 640 O O . PHE A 1 88 ? 4.233 4.403 -11.218 1.00 98.19 88 PHE A O 1
ATOM 647 N N . ARG A 1 89 ? 4.863 5.367 -9.293 1.00 98.31 89 ARG A N 1
ATOM 648 C CA . ARG A 1 89 ? 4.078 6.605 -9.473 1.00 98.31 89 ARG A CA 1
ATOM 649 C C . ARG A 1 89 ? 4.570 7.474 -10.633 1.00 98.31 89 ARG A C 1
ATOM 651 O O . ARG A 1 89 ? 3.819 8.304 -11.132 1.00 98.31 89 ARG A O 1
ATOM 658 N N . PHE A 1 90 ? 5.825 7.300 -11.042 1.00 98.38 90 PHE A N 1
ATOM 659 C CA . PHE A 1 90 ? 6.476 8.112 -12.072 1.00 98.38 90 PHE A CA 1
ATOM 660 C C . PHE A 1 90 ? 6.704 7.338 -13.378 1.00 98.38 90 PHE A C 1
ATOM 662 O O . PHE A 1 90 ? 7.406 7.815 -14.267 1.00 98.38 90 PHE A O 1
ATOM 669 N N . LEU A 1 91 ? 6.130 6.137 -13.496 1.00 98.00 91 LEU A N 1
ATOM 670 C CA . LEU A 1 91 ? 6.285 5.251 -14.646 1.00 98.00 91 LEU A CA 1
ATOM 671 C C . LEU A 1 91 ? 4.944 5.038 -15.358 1.00 98.00 91 LEU A C 1
ATOM 673 O O . LEU A 1 91 ? 3.877 5.127 -14.755 1.00 98.00 91 LEU A O 1
ATOM 677 N N . ARG A 1 92 ? 5.001 4.698 -16.650 1.00 98.00 92 ARG A N 1
ATOM 678 C CA . ARG A 1 92 ? 3.856 4.186 -17.416 1.00 98.00 92 ARG A CA 1
ATOM 679 C C . ARG A 1 92 ? 4.296 3.046 -18.342 1.00 98.00 92 ARG A C 1
ATOM 681 O O . ARG A 1 92 ? 5.404 3.120 -18.878 1.00 98.00 92 ARG A O 1
ATOM 688 N N . PRO A 1 93 ? 3.462 2.019 -18.567 1.00 97.69 93 PRO A N 1
ATOM 689 C CA . PRO A 1 93 ? 3.782 0.956 -19.513 1.00 97.69 93 PRO A CA 1
ATOM 690 C C . PRO A 1 93 ? 3.654 1.429 -20.972 1.00 97.69 93 PRO A C 1
ATOM 692 O O . PRO A 1 93 ? 2.829 2.286 -21.290 1.00 97.69 93 PRO A O 1
ATOM 695 N N . VAL A 1 94 ? 4.450 0.829 -21.864 1.00 98.00 94 VAL A N 1
ATOM 696 C CA . VAL A 1 94 ? 4.353 0.950 -23.330 1.00 98.00 94 VAL A CA 1
ATOM 697 C C . VAL A 1 94 ? 4.514 -0.446 -23.929 1.00 98.00 94 VAL A C 1
ATOM 699 O O . VAL A 1 94 ? 5.415 -1.182 -23.532 1.00 98.00 94 VAL A O 1
ATOM 702 N N . CYS A 1 95 ? 3.639 -0.813 -24.866 1.00 98.19 95 CYS A N 1
ATOM 703 C CA . CYS A 1 95 ? 3.704 -2.085 -25.583 1.00 98.19 95 CYS A CA 1
ATOM 704 C C . CYS A 1 95 ? 4.372 -1.889 -26.951 1.00 98.19 95 CYS A C 1
ATOM 706 O O . CYS A 1 95 ? 4.054 -0.937 -27.663 1.00 98.19 95 CYS A O 1
ATOM 708 N N . TYR A 1 96 ? 5.271 -2.803 -27.315 1.00 98.25 96 TYR A N 1
ATOM 709 C CA . TYR A 1 96 ? 5.949 -2.837 -28.608 1.00 98.25 96 TYR A CA 1
ATOM 710 C C . TYR A 1 96 ? 5.559 -4.129 -29.324 1.00 98.25 96 TYR A C 1
ATOM 712 O O . TYR A 1 96 ? 5.784 -5.215 -28.796 1.00 98.25 96 TYR A O 1
ATOM 720 N N . GLN A 1 97 ? 4.978 -4.019 -30.518 1.00 98.12 97 GLN A N 1
ATOM 721 C CA . GLN A 1 97 ? 4.488 -5.165 -31.283 1.00 98.12 97 GLN A CA 1
ATOM 722 C C . GLN A 1 97 ? 5.207 -5.250 -32.629 1.00 98.12 97 GLN A C 1
ATOM 724 O O . GLN A 1 97 ? 5.186 -4.293 -33.396 1.00 98.12 97 GLN A O 1
ATOM 729 N N . ALA A 1 98 ? 5.809 -6.409 -32.917 1.00 97.62 98 ALA A N 1
ATOM 730 C CA . ALA A 1 98 ? 6.508 -6.699 -34.175 1.00 97.62 98 ALA A CA 1
ATOM 731 C C . ALA A 1 98 ? 7.606 -5.677 -34.558 1.00 97.62 98 ALA A C 1
ATOM 733 O O . ALA A 1 98 ? 7.888 -5.474 -35.739 1.00 97.62 98 ALA A O 1
ATOM 734 N N . LEU A 1 99 ? 8.239 -5.032 -33.569 1.00 97.94 99 LEU A N 1
ATOM 735 C CA . LEU A 1 99 ? 9.391 -4.165 -33.813 1.00 97.94 99 LEU A CA 1
ATOM 736 C C . LEU A 1 99 ? 10.645 -5.006 -34.103 1.00 97.94 99 LEU A C 1
ATOM 738 O O . LEU A 1 99 ? 10.890 -5.992 -33.406 1.00 97.94 99 LEU A O 1
ATOM 742 N N . PRO A 1 100 ? 11.487 -4.604 -35.070 1.00 98.12 100 PRO A N 1
ATOM 743 C CA . PRO A 1 100 ? 12.798 -5.214 -35.243 1.00 98.12 100 PRO A CA 1
ATOM 744 C C . PRO A 1 100 ? 13.697 -4.913 -34.032 1.00 98.12 100 PRO A C 1
ATOM 746 O O . PRO A 1 100 ? 13.604 -3.841 -33.434 1.00 98.12 100 PRO A O 1
ATOM 749 N N . GLN A 1 101 ? 14.633 -5.817 -33.721 1.00 97.69 101 GLN A N 1
ATOM 750 C CA . GLN A 1 101 ? 15.542 -5.705 -32.563 1.00 97.69 101 GLN A CA 1
ATOM 751 C C . GLN A 1 101 ? 16.326 -4.380 -32.515 1.00 97.69 101 GLN A C 1
ATOM 753 O O . GLN A 1 101 ? 16.600 -3.860 -31.437 1.00 97.69 101 GLN A O 1
ATOM 758 N N . GLY A 1 102 ? 16.648 -3.798 -33.676 1.00 97.62 102 GLY A N 1
ATOM 759 C CA . GLY A 1 102 ? 17.335 -2.504 -33.771 1.00 97.62 102 GLY A CA 1
ATOM 760 C C . GLY A 1 102 ? 16.500 -1.293 -33.330 1.00 97.62 102 GLY A C 1
ATOM 761 O O . GLY A 1 102 ? 17.071 -0.232 -33.102 1.00 97.62 102 GLY A O 1
ATOM 762 N N . LEU A 1 103 ? 15.176 -1.439 -33.202 1.00 98.12 103 LEU A N 1
ATOM 763 C CA . LEU A 1 103 ? 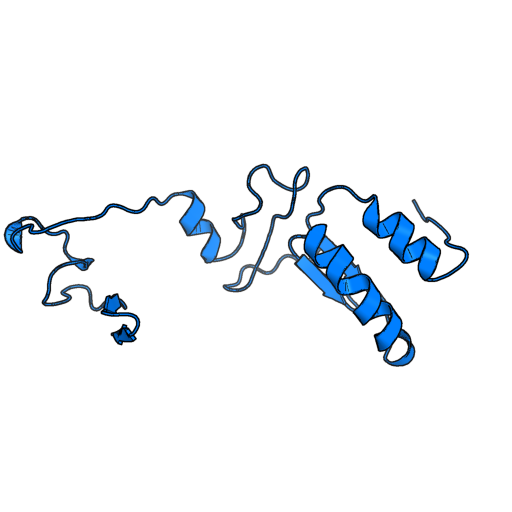14.266 -0.395 -32.712 1.00 98.12 103 LEU A CA 1
ATOM 764 C C . LEU A 1 103 ? 13.758 -0.657 -31.287 1.00 98.12 103 LEU A C 1
ATOM 766 O O . LEU A 1 103 ? 13.109 0.215 -30.709 1.00 98.12 103 LEU A O 1
ATOM 770 N N . LEU A 1 104 ? 14.025 -1.834 -30.714 1.00 98.25 104 LEU A N 1
ATOM 771 C CA . LEU A 1 104 ? 13.651 -2.127 -29.334 1.00 98.25 104 LEU A CA 1
ATOM 772 C C . LEU A 1 104 ? 14.586 -1.403 -28.353 1.00 98.25 104 LEU A C 1
ATOM 774 O O . LEU A 1 104 ? 15.801 -1.354 -28.577 1.00 98.25 104 LEU A O 1
ATOM 778 N N . PRO A 1 105 ? 14.056 -0.880 -27.232 1.00 97.31 105 PRO A N 1
ATOM 779 C CA . PRO A 1 105 ? 14.899 -0.392 -26.151 1.00 97.31 105 PRO A CA 1
ATOM 780 C C . PRO A 1 105 ? 15.711 -1.550 -25.556 1.00 97.31 105 PRO A C 1
ATOM 782 O O . PRO A 1 105 ? 15.225 -2.678 -25.480 1.00 97.31 105 PRO A O 1
ATOM 785 N N . GLU A 1 106 ? 16.929 -1.261 -25.090 1.00 97.19 106 GLU A N 1
ATOM 786 C CA . GLU A 1 106 ? 17.869 -2.262 -24.555 1.00 97.19 106 GLU A CA 1
ATOM 787 C C . GLU A 1 106 ? 17.253 -3.312 -23.605 1.00 97.19 106 GLU A C 1
ATOM 789 O O . GLU A 1 106 ? 17.463 -4.498 -23.857 1.00 97.19 106 GLU A O 1
ATOM 794 N N . PRO A 1 107 ? 16.449 -2.965 -22.574 1.00 95.31 107 PRO A N 1
ATOM 795 C CA . PRO A 1 107 ? 15.879 -3.966 -21.661 1.00 95.31 107 PRO A CA 1
ATOM 796 C C . PRO A 1 107 ? 14.857 -4.924 -22.301 1.00 95.31 107 PRO A C 1
ATOM 798 O O . PRO A 1 107 ? 14.494 -5.919 -21.678 1.00 95.31 107 PRO A O 1
ATOM 801 N N . LEU A 1 108 ? 14.367 -4.637 -23.513 1.00 96.50 108 LEU A N 1
ATOM 802 C CA . LEU A 1 108 ? 13.397 -5.477 -24.228 1.00 96.50 108 LEU A CA 1
ATOM 803 C C . LEU A 1 108 ? 14.019 -6.308 -25.354 1.00 96.50 108 LEU A C 1
ATOM 805 O O . LEU A 1 108 ? 13.313 -7.117 -25.949 1.00 96.50 108 LEU A O 1
ATOM 809 N N . LYS A 1 109 ? 15.309 -6.129 -25.658 1.00 97.00 109 LYS A N 1
ATOM 810 C CA . LYS A 1 109 ? 15.989 -6.932 -26.682 1.00 97.00 109 LYS A CA 1
ATOM 811 C C . LYS A 1 109 ? 16.123 -8.387 -26.243 1.00 97.00 109 LYS A C 1
ATOM 813 O O . LYS A 1 109 ? 16.320 -8.673 -25.058 1.00 97.00 109 LYS A O 1
ATOM 818 N N . ASP A 1 110 ? 16.102 -9.301 -27.209 1.00 95.69 110 ASP A N 1
ATOM 819 C CA . ASP A 1 110 ? 16.123 -10.748 -26.949 1.00 95.69 110 ASP A CA 1
ATOM 820 C C . ASP A 1 110 ? 17.358 -11.159 -26.139 1.00 95.69 110 ASP A C 1
ATOM 822 O O . ASP A 1 110 ? 17.241 -11.929 -25.185 1.00 95.69 110 ASP A O 1
ATOM 826 N N . SER A 1 111 ? 18.516 -10.561 -26.446 1.00 95.69 111 SER A N 1
ATOM 827 C CA . SER A 1 111 ? 19.799 -10.836 -25.791 1.00 95.69 111 SER A CA 1
ATOM 828 C C . SER A 1 111 ? 19.897 -10.366 -24.334 1.00 95.69 111 SER A C 1
ATOM 830 O O . SER A 1 111 ? 20.937 -10.586 -23.722 1.00 95.69 111 SER A O 1
ATOM 832 N N . ASN A 1 112 ? 18.875 -9.684 -23.798 1.00 96.19 112 ASN A N 1
ATOM 833 C CA . ASN A 1 112 ? 18.837 -9.124 -22.441 1.00 96.19 112 ASN A CA 1
ATOM 834 C C . ASN A 1 112 ? 20.156 -8.427 -22.029 1.00 96.19 112 ASN A C 1
ATOM 836 O O . ASN A 1 112 ? 20.780 -8.811 -21.039 1.00 96.19 112 ASN A O 1
ATOM 840 N N . PRO A 1 113 ? 20.621 -7.406 -22.775 1.00 96.19 113 PRO A N 1
ATOM 841 C CA . PRO A 1 113 ? 21.930 -6.790 -22.540 1.00 96.19 113 PRO A CA 1
ATOM 842 C C . PRO A 1 113 ? 22.078 -6.186 -21.135 1.00 96.19 113 PRO A C 1
ATOM 844 O O . PRO A 1 113 ? 23.193 -6.050 -20.640 1.00 96.19 113 PRO A O 1
ATOM 847 N N . TRP A 1 114 ? 20.967 -5.826 -20.487 1.00 96.25 114 TRP A N 1
ATOM 848 C CA . TRP A 1 114 ? 20.957 -5.279 -19.128 1.00 96.25 114 TRP A CA 1
ATOM 849 C C . TRP A 1 114 ? 20.843 -6.342 -18.030 1.00 96.25 114 TRP A C 1
ATOM 851 O O . TRP A 1 114 ? 20.907 -5.979 -16.860 1.00 96.25 114 TRP A O 1
ATOM 861 N N . GLN A 1 115 ? 20.673 -7.623 -18.383 1.00 96.06 115 GLN A N 1
ATOM 862 C CA . GLN A 1 115 ? 20.485 -8.728 -17.431 1.00 96.06 115 GLN A CA 1
ATOM 863 C C . GLN A 1 115 ? 19.374 -8.423 -16.412 1.00 96.06 115 GLN A C 1
ATOM 865 O O . GLN A 1 115 ? 19.502 -8.656 -15.210 1.00 96.06 115 GLN A O 1
ATOM 870 N N . VAL A 1 116 ? 18.288 -7.810 -16.896 1.00 96.06 116 VAL A N 1
ATOM 871 C CA . VAL A 1 116 ? 17.131 -7.474 -16.063 1.00 96.06 116 VAL A CA 1
ATOM 872 C C . VAL A 1 116 ? 16.191 -8.662 -15.986 1.00 96.06 116 VAL A C 1
ATOM 874 O O . VAL A 1 116 ? 16.049 -9.419 -16.944 1.00 96.06 116 VAL A O 1
ATOM 877 N N . SER A 1 117 ? 15.479 -8.781 -14.868 1.00 96.81 117 SER A N 1
ATOM 878 C CA . SER A 1 117 ? 14.467 -9.819 -14.742 1.00 96.81 117 SER A CA 1
ATOM 879 C C . SER A 1 117 ? 13.241 -9.510 -15.604 1.00 96.81 117 SER A C 1
ATOM 881 O O . SER A 1 117 ? 12.673 -8.416 -15.538 1.00 96.81 117 SER A O 1
ATOM 883 N N . ARG A 1 118 ? 12.801 -10.494 -16.392 1.00 96.44 118 ARG A N 1
ATOM 884 C CA . ARG A 1 118 ? 11.673 -10.381 -17.330 1.00 96.44 118 ARG A CA 1
ATOM 885 C C . ARG A 1 118 ? 10.603 -11.417 -17.008 1.00 96.44 118 ARG A C 1
ATOM 887 O O . ARG A 1 118 ? 10.869 -12.416 -16.345 1.00 96.44 118 ARG A O 1
ATOM 894 N N . LEU A 1 119 ? 9.373 -11.159 -17.445 1.00 96.56 119 LEU A N 1
ATOM 895 C CA . LEU A 1 119 ? 8.290 -12.139 -17.396 1.00 96.56 119 LEU A CA 1
ATOM 896 C C . LEU A 1 119 ? 7.969 -12.569 -18.830 1.00 96.56 119 LEU A C 1
ATOM 898 O O . LEU A 1 119 ? 7.455 -11.758 -19.597 1.00 96.56 119 LEU A O 1
ATOM 902 N N . VAL A 1 120 ? 8.282 -13.815 -19.177 1.00 96.12 120 VAL A N 1
ATOM 903 C CA . VAL A 1 120 ? 8.072 -14.401 -20.510 1.00 96.12 120 VAL A CA 1
ATOM 904 C C . VAL A 1 120 ? 7.050 -15.521 -20.375 1.00 96.12 120 VAL A C 1
ATOM 906 O O . VAL A 1 120 ? 7.231 -16.425 -19.563 1.00 96.12 120 VAL A O 1
ATOM 909 N N . ASP A 1 121 ? 5.925 -15.415 -21.086 1.00 96.25 121 ASP A N 1
ATOM 910 C CA . ASP A 1 121 ? 4.805 -16.369 -21.016 1.00 96.25 121 ASP A CA 1
ATOM 911 C C . ASP A 1 121 ? 4.376 -16.720 -19.576 1.00 96.25 121 ASP A C 1
ATOM 913 O O . ASP A 1 121 ? 4.089 -17.866 -19.227 1.00 96.25 121 ASP A O 1
ATOM 917 N N . GLY A 1 122 ? 4.377 -15.711 -18.699 1.00 96.50 122 GLY A N 1
ATOM 918 C CA . GLY A 1 122 ? 4.019 -15.854 -17.285 1.00 96.50 122 GLY A CA 1
ATOM 919 C C . GLY A 1 122 ? 5.119 -16.426 -16.381 1.00 96.50 122 GLY A C 1
ATOM 920 O O . GLY A 1 122 ? 4.883 -16.581 -15.183 1.00 96.50 122 GLY A O 1
ATOM 921 N N . LYS A 1 123 ? 6.322 -16.704 -16.897 1.00 96.56 123 LYS A N 1
ATOM 922 C CA . LYS A 1 123 ? 7.465 -17.230 -16.133 1.00 96.56 123 LYS A CA 1
ATOM 923 C C . LYS A 1 123 ? 8.557 -16.181 -15.961 1.00 96.56 123 LYS A C 1
ATOM 925 O O . LYS A 1 123 ? 8.837 -15.399 -16.864 1.00 96.56 123 LYS A O 1
ATOM 930 N N . ARG A 1 124 ? 9.156 -16.144 -14.770 1.00 95.94 124 ARG A N 1
ATOM 931 C CA . ARG A 1 124 ? 10.232 -15.206 -14.436 1.00 95.94 124 ARG A CA 1
ATOM 932 C C . ARG A 1 124 ? 11.556 -15.730 -14.990 1.00 95.94 124 ARG A C 1
ATOM 934 O O . ARG A 1 124 ? 11.976 -16.819 -14.612 1.00 95.94 124 ARG A O 1
ATOM 941 N N . GLU A 1 125 ? 12.203 -14.938 -15.831 1.00 91.19 125 GLU A N 1
ATOM 942 C CA . GLU A 1 125 ? 13.578 -15.148 -16.286 1.00 91.19 125 GLU A CA 1
ATOM 943 C C . GLU A 1 125 ? 14.489 -14.103 -15.627 1.00 91.19 125 GLU A C 1
ATOM 945 O O . GLU A 1 125 ? 14.039 -12.998 -15.288 1.00 91.19 125 GLU A O 1
ATOM 950 N N . VAL A 1 126 ? 15.753 -14.466 -15.421 1.00 75.94 126 VAL A N 1
ATOM 951 C CA . VAL A 1 126 ? 16.828 -13.573 -14.964 1.00 75.94 126 VAL A CA 1
ATOM 952 C C . VAL A 1 126 ? 17.841 -13.468 -16.090 1.00 75.94 126 VAL A C 1
ATOM 954 O O . VAL A 1 126 ? 18.233 -14.542 -16.594 1.00 75.94 126 VAL A O 1
#

Foldseek 3Di:
DDDDDPDLVRVLVVLLPAAADQEDEAEDDPVCVVSCVVNVVSRQQRHQYYYYPDDPPDFDQEAPGARAIGPPSPPDHVAHCGHPRVVCVVDDDDDDDPDDQVPDDQCPHPVRPVLDWDQDPNDIDD

Radius of gyration: 21.28 Å; chains: 1; bounding box: 42×29×60 Å